Protein AF-A0A6G2PZI0-F1 (afdb_monomer_lite)

Radius of gyration: 20.33 Å; chains: 1; bounding box: 31×35×58 Å

Sequence (75 aa):
MAPSAMSRGQDNWISSLSEAQPVPYWLEDPGKPAPEPALTGSETCDLLVVGGGYSGLWTALIAKERDPQRDVVLL

Foldseek 3Di:
DDPCVVDDDPPVVVVVCVVPDPDPPLVVPPPRDDDDDDDPDDDDFPEEFEDPDPVRVVVQVVVCVVPVPGGYHYD

Secondary structure (DSSP, 8-state):
--GGGG-S---THHHHTTT--SS-HHHH-TTPPPPPPPP-S----SEEE---SHHHHHHHHHHHHH-TT--EEE-

pLDDT: mean 86.88, std 15.12, range [42.5, 98.75]

Structure (mmCIF, N/CA/C/O backbone):
data_AF-A0A6G2PZI0-F1
#
_entry.id   AF-A0A6G2PZI0-F1
#
loop_
_atom_site.group_PDB
_atom_site.id
_atom_site.type_symbol
_atom_site.label_atom_id
_atom_site.label_alt_id
_atom_site.label_comp_id
_atom_site.label_asym_id
_atom_site.label_entity_id
_atom_site.label_seq_id
_atom_site.pdbx_PDB_ins_code
_atom_site.Cartn_x
_atom_site.Cartn_y
_atom_site.Cartn_z
_atom_site.occupancy
_atom_site.B_iso_or_equiv
_atom_site.auth_seq_id
_atom_site.auth_comp_id
_atom_site.auth_asym_id
_atom_site.auth_atom_id
_atom_site.pdbx_PDB_model_num
ATOM 1 N N . MET A 1 1 ? -8.519 -23.328 -35.158 1.00 42.50 1 MET A N 1
ATOM 2 C CA . MET A 1 1 ? -8.842 -22.139 -35.982 1.00 42.50 1 MET A CA 1
ATOM 3 C C . MET A 1 1 ? -8.792 -20.929 -35.055 1.00 42.50 1 MET A C 1
ATOM 5 O O . MET A 1 1 ? -9.501 -20.972 -34.069 1.00 42.50 1 MET A O 1
ATOM 9 N N . ALA A 1 2 ? -7.949 -19.906 -35.206 1.00 43.19 2 ALA A N 1
ATOM 10 C CA . ALA A 1 2 ? -7.136 -19.477 -36.342 1.00 43.19 2 ALA A CA 1
ATOM 11 C C . ALA A 1 2 ? -5.722 -19.022 -35.882 1.00 43.19 2 ALA A C 1
ATOM 13 O O . ALA A 1 2 ? -5.613 -18.026 -35.175 1.00 43.19 2 ALA A O 1
ATOM 14 N N . PRO A 1 3 ? -4.639 -19.697 -36.318 1.00 50.97 3 PRO A N 1
ATOM 15 C CA . PRO A 1 3 ? -3.247 -19.245 -36.136 1.00 50.97 3 PRO A CA 1
ATOM 16 C C . PRO A 1 3 ? -2.884 -18.016 -36.996 1.00 50.97 3 PRO A C 1
ATOM 18 O O . PRO A 1 3 ? -1.803 -17.448 -36.883 1.00 50.97 3 PRO A O 1
ATOM 21 N N . SER A 1 4 ? -3.783 -17.611 -37.894 1.00 51.34 4 SER A N 1
ATOM 22 C CA . SER A 1 4 ? -3.516 -16.677 -38.990 1.00 51.34 4 SER A CA 1
ATOM 23 C C . SER A 1 4 ? -3.518 -15.196 -38.594 1.00 51.34 4 SER A C 1
ATOM 25 O O . SER A 1 4 ? -3.171 -14.361 -39.423 1.00 51.34 4 SER A O 1
ATOM 27 N N . ALA A 1 5 ? -3.877 -14.853 -37.352 1.00 53.84 5 ALA A N 1
ATOM 28 C CA . ALA A 1 5 ? -3.789 -13.476 -36.853 1.00 53.84 5 ALA A CA 1
ATOM 29 C C . ALA A 1 5 ? -2.358 -13.070 -36.442 1.00 53.84 5 ALA A C 1
ATOM 31 O O . ALA A 1 5 ? -2.104 -11.892 -36.228 1.00 53.84 5 ALA A O 1
ATOM 32 N N . MET A 1 6 ? -1.419 -14.023 -36.374 1.00 54.06 6 MET A N 1
ATOM 33 C CA . MET A 1 6 ? -0.002 -13.762 -36.078 1.00 54.06 6 MET A CA 1
ATOM 34 C C . MET A 1 6 ? 0.883 -13.666 -37.332 1.00 54.06 6 MET A C 1
ATOM 36 O O . MET A 1 6 ? 2.095 -13.529 -37.213 1.00 54.06 6 MET A O 1
ATOM 40 N N . SER A 1 7 ? 0.314 -13.762 -38.541 1.00 60.31 7 SER A N 1
ATOM 41 C CA . SER A 1 7 ? 1.090 -13.795 -39.790 1.00 60.31 7 SER A CA 1
ATOM 42 C C . SER A 1 7 ? 0.541 -12.834 -40.848 1.00 60.31 7 SER A C 1
ATOM 44 O O . SER A 1 7 ? 0.056 -13.233 -41.906 1.00 60.31 7 SER A O 1
ATOM 46 N N . ARG A 1 8 ? 0.625 -11.532 -40.565 1.00 55.75 8 ARG A N 1
ATOM 47 C CA . ARG A 1 8 ? 0.587 -10.479 -41.588 1.00 55.75 8 ARG A CA 1
ATOM 48 C C . ARG A 1 8 ? 1.661 -9.452 -41.253 1.00 55.75 8 ARG A C 1
ATOM 50 O O . ARG A 1 8 ? 1.524 -8.759 -40.261 1.00 55.75 8 ARG A O 1
ATOM 57 N N . GLY A 1 9 ? 2.701 -9.400 -42.088 1.00 54.81 9 GLY A N 1
ATOM 58 C CA . GLY A 1 9 ? 3.829 -8.479 -41.953 1.00 54.81 9 GLY A CA 1
ATOM 59 C C . GLY A 1 9 ? 4.828 -8.927 -40.889 1.00 54.81 9 GLY A C 1
ATOM 60 O O . GLY A 1 9 ? 4.464 -9.195 -39.751 1.00 54.81 9 GLY A O 1
ATOM 61 N N . GLN A 1 10 ? 6.111 -9.000 -41.237 1.00 58.56 10 GLN A N 1
ATOM 62 C CA . GLN A 1 10 ? 7.187 -8.900 -40.247 1.00 58.56 10 GLN A CA 1
ATOM 63 C C . GLN A 1 10 ? 7.189 -7.465 -39.701 1.00 58.56 10 GLN A C 1
ATOM 65 O O . GLN A 1 10 ? 8.100 -6.686 -39.960 1.00 58.56 10 GLN A O 1
ATOM 70 N N . ASP A 1 11 ? 6.128 -7.086 -38.995 1.00 59.94 11 ASP A N 1
ATOM 71 C CA . ASP A 1 11 ? 6.065 -5.813 -38.305 1.00 59.94 11 ASP A CA 1
ATOM 72 C C . ASP A 1 11 ? 6.968 -5.966 -37.093 1.00 59.94 11 ASP A C 1
ATOM 74 O O . ASP A 1 11 ? 6.663 -6.667 -36.128 1.00 59.94 11 ASP A O 1
ATOM 78 N N . ASN A 1 12 ? 8.151 -5.375 -37.197 1.00 72.06 12 ASN A N 1
ATOM 79 C CA . ASN A 1 12 ? 9.212 -5.447 -36.208 1.00 72.06 12 ASN A CA 1
ATOM 80 C C . ASN A 1 12 ? 8.878 -4.607 -34.954 1.00 72.06 12 ASN A C 1
ATOM 82 O O . ASN A 1 12 ? 9.722 -3.882 -34.437 1.00 72.06 12 ASN A O 1
ATOM 86 N N . TRP A 1 13 ? 7.635 -4.671 -34.465 1.00 80.19 13 TRP A N 1
ATOM 87 C CA . TRP A 1 13 ? 7.189 -3.976 -33.255 1.00 80.19 13 TRP A CA 1
ATOM 88 C C . TRP A 1 13 ? 7.957 -4.464 -32.024 1.00 80.19 13 TRP A C 1
ATOM 90 O O . TRP A 1 13 ? 8.181 -3.698 -31.093 1.00 80.19 13 TRP A O 1
ATOM 100 N N . ILE A 1 14 ? 8.438 -5.712 -32.052 1.00 82.62 14 ILE A N 1
ATOM 101 C CA . ILE A 1 14 ? 9.347 -6.247 -31.035 1.00 82.62 14 ILE A CA 1
ATOM 102 C C . ILE A 1 14 ? 10.637 -5.414 -30.981 1.00 82.62 14 ILE A C 1
ATOM 104 O O . ILE A 1 14 ? 11.076 -5.068 -29.889 1.00 82.62 14 ILE A O 1
ATOM 108 N N . SER A 1 15 ? 11.213 -5.013 -32.123 1.00 86.50 15 SER A N 1
ATOM 109 C CA . SER A 1 15 ? 12.353 -4.084 -32.124 1.00 86.50 15 SER A CA 1
ATOM 110 C C . SER A 1 15 ? 11.987 -2.691 -31.632 1.00 86.50 15 SER A C 1
ATOM 112 O O . SER A 1 15 ? 12.859 -2.015 -31.106 1.00 86.50 15 SER A O 1
ATOM 114 N N . SER A 1 16 ? 10.738 -2.241 -31.769 1.00 90.00 16 SER A N 1
ATOM 115 C CA . SER A 1 16 ? 10.303 -0.974 -31.164 1.00 90.00 16 SER A CA 1
ATOM 116 C C . SER A 1 16 ? 10.230 -1.041 -29.634 1.00 90.00 16 SER A C 1
ATOM 118 O O . SER A 1 16 ? 10.216 -0.003 -28.984 1.00 90.00 16 SER A O 1
ATOM 120 N N . LEU A 1 17 ? 10.203 -2.246 -29.057 1.00 89.44 17 LEU A N 1
ATOM 121 C CA . LEU A 1 17 ? 10.200 -2.490 -27.615 1.00 89.44 17 LEU A CA 1
ATOM 122 C C . LEU A 1 17 ? 11.546 -3.008 -27.094 1.00 89.44 17 LEU A C 1
ATOM 124 O O . LEU A 1 17 ? 11.623 -3.392 -25.932 1.00 89.44 17 LEU A O 1
ATOM 128 N N . SER A 1 18 ? 12.604 -3.040 -27.912 1.00 91.50 18 SER A N 1
ATOM 129 C CA . SER A 1 18 ? 13.887 -3.648 -27.518 1.00 91.50 18 SER A CA 1
ATOM 130 C C . SER A 1 18 ? 14.532 -2.988 -26.296 1.00 91.50 18 SER A C 1
ATOM 132 O O . SER A 1 18 ? 15.316 -3.624 -25.603 1.00 91.50 18 SER A O 1
ATOM 134 N N . GLU A 1 19 ? 14.198 -1.724 -26.043 1.00 90.25 19 GLU A N 1
ATOM 135 C CA . GLU A 1 19 ? 14.691 -0.919 -24.918 1.00 90.25 19 GLU A CA 1
ATOM 136 C C . GLU A 1 19 ? 13.733 -0.943 -23.711 1.00 90.25 19 GLU A C 1
ATOM 138 O O . GLU A 1 19 ? 14.032 -0.363 -22.668 1.00 90.25 19 GLU A O 1
ATOM 143 N N . ALA A 1 20 ? 12.561 -1.577 -23.833 1.00 90.94 20 ALA A N 1
ATOM 144 C CA . ALA A 1 20 ? 11.590 -1.624 -22.751 1.00 90.94 20 ALA A CA 1
ATOM 145 C C . ALA A 1 20 ? 12.119 -2.480 -21.593 1.00 90.94 20 ALA A C 1
ATOM 14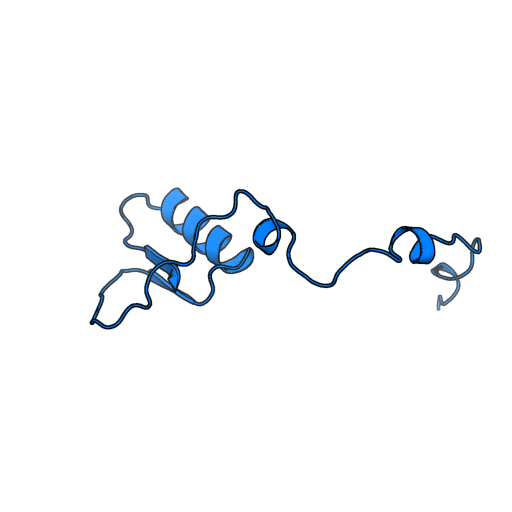7 O O . ALA A 1 20 ? 12.581 -3.605 -21.783 1.00 90.94 20 ALA A O 1
ATOM 148 N N . GLN A 1 21 ? 11.996 -1.959 -20.376 1.00 90.00 21 GLN A N 1
ATOM 149 C CA . GLN A 1 21 ? 12.375 -2.662 -19.156 1.00 90.00 21 GLN A CA 1
ATOM 150 C C . GLN A 1 21 ? 11.125 -3.206 -18.450 1.00 90.00 21 GLN A C 1
ATOM 152 O O . GLN A 1 21 ? 10.093 -2.528 -18.426 1.00 90.00 21 GLN A O 1
ATOM 157 N N . PRO A 1 22 ? 11.183 -4.400 -17.830 1.00 87.44 22 PRO A N 1
ATOM 158 C CA . PRO A 1 22 ? 10.071 -4.976 -17.075 1.00 87.44 22 PRO A CA 1
ATOM 159 C C . PRO A 1 22 ? 9.962 -4.354 -15.671 1.00 87.44 22 PRO A C 1
ATOM 161 O O . PRO A 1 22 ? 9.816 -5.059 -14.674 1.00 87.44 22 PRO A O 1
ATOM 164 N N . VAL A 1 23 ? 10.058 -3.027 -15.586 1.00 86.75 23 VAL A N 1
ATOM 165 C CA . VAL A 1 23 ? 9.957 -2.256 -14.345 1.00 86.75 23 VAL A CA 1
ATOM 166 C C . VAL A 1 23 ? 8.832 -1.229 -14.471 1.00 86.75 23 VAL A C 1
ATOM 168 O O . VAL A 1 23 ? 8.641 -0.647 -15.541 1.00 86.75 23 VAL A O 1
ATOM 171 N N . PRO A 1 24 ? 8.045 -0.996 -13.408 1.00 83.50 24 PRO A N 1
ATOM 172 C CA . PRO A 1 24 ? 7.039 0.051 -13.430 1.00 83.50 24 PRO A CA 1
ATOM 173 C C . PRO A 1 24 ? 7.679 1.425 -13.624 1.00 83.50 24 PRO A C 1
ATOM 175 O O . PRO A 1 24 ? 8.555 1.815 -12.855 1.00 83.50 24 PRO A O 1
ATOM 178 N N . TYR A 1 25 ? 7.178 2.180 -14.602 1.00 84.62 25 TYR A N 1
ATOM 179 C CA . TYR A 1 25 ? 7.674 3.516 -14.947 1.00 84.62 25 TYR A CA 1
ATOM 180 C C . TYR A 1 25 ? 7.829 4.445 -13.726 1.00 84.62 25 TYR A C 1
ATOM 182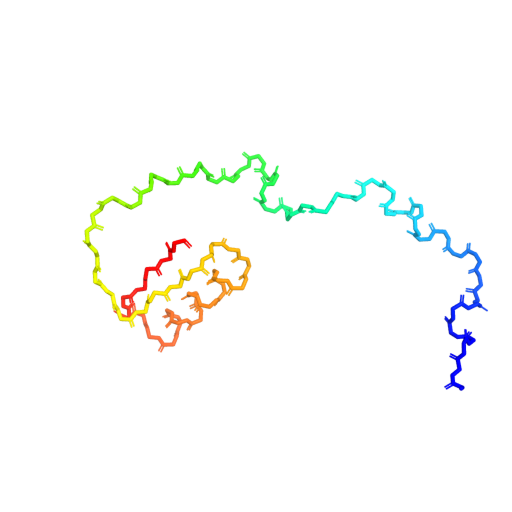 O O . TYR A 1 25 ? 8.859 5.088 -13.558 1.00 84.62 25 TYR A O 1
ATOM 190 N N . TRP A 1 26 ? 6.847 4.461 -12.818 1.00 81.69 26 TRP A N 1
ATOM 191 C CA . TRP A 1 26 ? 6.852 5.340 -11.638 1.00 81.69 26 TRP A CA 1
ATOM 192 C C . TRP A 1 26 ? 7.915 4.982 -10.585 1.00 81.69 26 TRP A C 1
ATOM 194 O O . TRP A 1 26 ? 8.163 5.768 -9.675 1.00 81.69 26 TRP A O 1
ATOM 204 N N . LEU A 1 27 ? 8.539 3.802 -10.672 1.00 83.94 27 LEU A N 1
ATOM 205 C CA . LEU A 1 27 ? 9.666 3.437 -9.810 1.00 83.94 27 LEU A CA 1
ATOM 206 C C . LEU A 1 27 ? 11.010 3.914 -10.365 1.00 83.94 27 LEU A C 1
ATOM 208 O O . LEU A 1 27 ? 11.986 3.917 -9.613 1.00 83.94 27 LEU A O 1
ATOM 212 N N . GLU A 1 28 ? 11.069 4.334 -11.626 1.00 86.62 28 GLU A N 1
ATOM 213 C CA . GLU A 1 28 ? 12.264 4.915 -12.251 1.00 86.62 28 GLU A CA 1
ATOM 214 C C . GLU A 1 28 ? 12.167 6.432 -12.441 1.00 86.62 28 GLU A C 1
ATOM 216 O O . GLU A 1 28 ? 13.159 7.067 -12.792 1.00 86.62 28 GLU A O 1
ATOM 221 N N . ASP A 1 29 ? 11.003 7.027 -12.168 1.00 86.50 29 ASP A N 1
ATOM 222 C CA . ASP A 1 29 ? 10.819 8.476 -12.192 1.00 86.50 29 ASP A CA 1
ATOM 223 C C . ASP A 1 29 ? 11.811 9.160 -11.221 1.00 86.50 29 ASP A C 1
ATOM 225 O O . ASP A 1 29 ? 11.768 8.887 -10.015 1.00 86.50 29 ASP A O 1
ATOM 229 N N . PRO A 1 30 ? 12.697 10.059 -11.699 1.00 88.00 30 PRO A N 1
ATOM 230 C CA . PRO A 1 30 ? 13.599 10.823 -10.837 1.00 88.00 30 PRO A CA 1
ATOM 231 C C . PRO A 1 30 ? 12.874 11.683 -9.792 1.00 88.00 30 PRO A C 1
ATOM 233 O O . PRO A 1 30 ? 13.469 12.048 -8.781 1.00 88.00 30 PRO A O 1
ATOM 236 N N . GLY A 1 31 ? 11.606 12.020 -10.037 1.00 89.69 31 GLY A N 1
ATOM 237 C CA . GLY A 1 31 ? 10.724 12.742 -9.127 1.00 89.69 31 GLY A CA 1
ATOM 238 C C . GLY A 1 31 ? 9.965 11.855 -8.138 1.00 89.69 31 GLY A C 1
ATOM 239 O O . GLY A 1 31 ? 9.168 12.385 -7.362 1.00 89.69 31 GLY A O 1
ATOM 240 N N . LYS A 1 32 ? 10.175 10.530 -8.136 1.00 87.62 32 LYS A N 1
ATOM 241 C CA . LYS A 1 32 ? 9.509 9.643 -7.174 1.00 87.62 32 LYS A CA 1
ATOM 242 C C . LYS A 1 32 ? 9.905 10.003 -5.732 1.00 87.62 32 LYS A C 1
ATOM 244 O O . LYS A 1 32 ? 11.070 10.327 -5.478 1.00 87.62 32 LYS A O 1
ATOM 249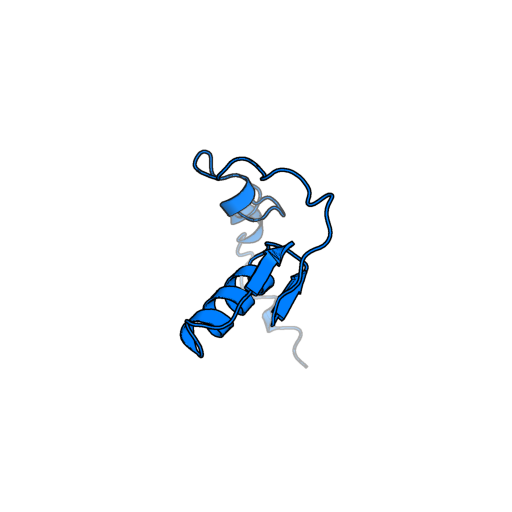 N N . PRO A 1 33 ? 8.977 9.909 -4.766 1.00 86.88 33 PRO A N 1
ATOM 250 C CA . PRO A 1 33 ? 9.312 10.127 -3.366 1.00 86.88 33 PRO A CA 1
ATOM 251 C C . PRO A 1 33 ? 10.311 9.074 -2.870 1.00 86.88 33 PRO A C 1
ATOM 253 O O . PRO A 1 33 ? 10.364 7.943 -3.367 1.00 86.88 33 PRO A O 1
ATOM 256 N N . ALA A 1 34 ? 11.101 9.448 -1.863 1.00 90.06 34 ALA A N 1
ATOM 257 C CA . ALA A 1 34 ? 11.898 8.478 -1.128 1.00 90.06 34 ALA A CA 1
ATOM 258 C C . ALA A 1 34 ? 10.967 7.468 -0.426 1.00 90.06 34 ALA A C 1
ATOM 260 O O . ALA A 1 34 ? 9.856 7.840 -0.042 1.00 90.06 34 ALA A O 1
ATOM 261 N N . PRO A 1 35 ? 11.394 6.206 -0.245 1.00 88.75 35 PRO A N 1
ATOM 262 C CA . PRO A 1 35 ? 10.645 5.263 0.572 1.00 88.75 35 PRO A CA 1
ATOM 263 C C . PRO A 1 35 ? 10.445 5.811 1.987 1.00 88.75 35 PRO A C 1
ATOM 265 O O . PRO A 1 35 ? 11.393 6.314 2.595 1.00 88.75 35 PRO A O 1
ATOM 268 N N . GLU A 1 36 ? 9.231 5.674 2.511 1.00 91.19 36 GLU A N 1
ATOM 269 C CA . GLU A 1 36 ? 8.946 5.968 3.914 1.00 91.19 36 GLU A CA 1
ATOM 270 C C . GLU A 1 36 ? 9.592 4.911 4.834 1.00 91.19 36 GLU A C 1
ATOM 272 O O . GLU A 1 36 ? 9.836 3.774 4.404 1.00 91.19 36 GLU A O 1
ATOM 277 N N . PRO A 1 37 ? 9.888 5.248 6.103 1.00 93.50 37 PRO A N 1
ATOM 278 C CA . PRO A 1 37 ? 10.360 4.276 7.080 1.00 93.50 37 PRO A CA 1
ATOM 279 C C . PRO A 1 37 ? 9.390 3.100 7.233 1.00 93.50 37 PRO A C 1
ATOM 281 O O . PRO A 1 37 ? 8.173 3.266 7.193 1.00 93.50 37 PRO A O 1
ATOM 284 N N . ALA A 1 38 ? 9.933 1.906 7.475 1.00 93.69 38 ALA A N 1
ATOM 285 C CA . ALA A 1 38 ? 9.110 0.740 7.767 1.00 93.69 38 ALA A CA 1
ATOM 286 C C . ALA A 1 38 ? 8.271 0.968 9.034 1.00 93.69 38 ALA A C 1
ATOM 288 O O . ALA A 1 38 ? 8.778 1.466 10.044 1.00 93.69 38 ALA A O 1
ATOM 289 N N . LEU A 1 39 ? 7.007 0.544 9.000 1.00 94.69 39 LEU A N 1
ATOM 290 C CA . LEU A 1 39 ? 6.151 0.552 10.178 1.00 94.69 39 LEU A CA 1
ATOM 291 C C . LEU A 1 39 ? 6.667 -0.476 11.197 1.00 94.69 39 LEU A C 1
ATOM 293 O O . LEU A 1 39 ? 6.691 -1.675 10.925 1.00 94.69 39 LEU A O 1
ATOM 297 N N . THR A 1 40 ? 7.092 -0.005 12.369 1.00 95.75 40 THR A N 1
ATOM 298 C CA . THR A 1 40 ? 7.633 -0.850 13.453 1.00 95.75 40 THR A CA 1
ATOM 299 C C . THR A 1 40 ? 6.703 -0.963 14.661 1.00 95.75 40 THR A C 1
ATOM 301 O O . THR A 1 40 ? 6.977 -1.742 15.574 1.00 95.75 40 THR A O 1
ATOM 304 N N . GLY A 1 41 ? 5.615 -0.191 14.675 1.00 94.56 41 GLY A N 1
ATOM 305 C CA . GLY A 1 41 ? 4.614 -0.167 15.735 1.00 94.56 41 GLY A CA 1
ATOM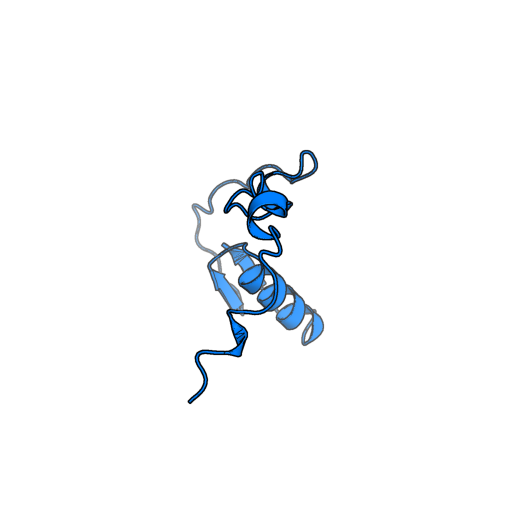 306 C C . GLY A 1 41 ? 3.314 -0.868 15.349 1.00 94.56 41 GLY A C 1
ATOM 307 O O . GLY A 1 41 ? 3.136 -1.333 14.224 1.00 94.56 41 GLY A O 1
ATOM 308 N N . SER A 1 42 ? 2.397 -0.923 16.310 1.00 96.06 42 SER A N 1
ATOM 309 C CA . SER A 1 42 ? 1.021 -1.345 16.061 1.00 96.06 42 SER A CA 1
ATOM 310 C C . SER A 1 42 ? 0.221 -0.186 15.483 1.00 96.06 42 SER A C 1
ATOM 312 O O . SER A 1 42 ? 0.287 0.914 16.022 1.00 96.06 42 SER A O 1
ATOM 314 N N . GLU A 1 43 ? -0.585 -0.464 14.462 1.00 96.56 43 GLU A N 1
ATOM 315 C CA . GLU A 1 43 ? -1.543 0.486 13.895 1.00 96.56 43 GLU A CA 1
ATOM 316 C C . GLU A 1 43 ? -2.919 -0.154 13.740 1.00 96.56 43 GLU A C 1
ATOM 318 O O . GLU A 1 43 ? -3.049 -1.369 13.561 1.00 96.56 43 GLU A O 1
ATOM 323 N N . THR A 1 44 ? -3.954 0.678 13.810 1.00 97.94 44 THR A N 1
ATOM 324 C CA . THR A 1 44 ? -5.351 0.285 13.599 1.00 97.94 44 THR A CA 1
ATOM 325 C C . THR A 1 44 ? -5.947 1.144 12.505 1.00 97.94 44 THR A C 1
ATOM 327 O O . THR A 1 44 ? -5.739 2.347 12.516 1.00 97.94 44 THR A O 1
ATOM 330 N N . CYS A 1 45 ? -6.709 0.539 11.603 1.00 98.19 45 CYS A N 1
ATOM 331 C CA . CYS A 1 45 ? -7.405 1.240 10.530 1.00 98.19 45 CYS A CA 1
ATOM 332 C C . CYS A 1 45 ? -8.685 0.487 10.160 1.00 98.19 45 CYS A C 1
ATOM 334 O O . CYS A 1 45 ? -8.853 -0.683 10.520 1.00 98.19 45 CYS A O 1
ATOM 336 N N . ASP A 1 46 ? -9.567 1.137 9.405 1.00 98.44 46 ASP A N 1
ATOM 337 C CA . ASP A 1 46 ? -10.756 0.485 8.853 1.00 98.44 46 ASP A CA 1
ATOM 338 C C . ASP A 1 46 ? -10.395 -0.434 7.675 1.00 98.44 46 ASP A C 1
ATOM 340 O O . ASP A 1 46 ? -11.049 -1.453 7.441 1.00 98.44 46 ASP A O 1
ATOM 344 N N . LEU A 1 47 ? -9.365 -0.056 6.906 1.00 98.44 47 LEU A N 1
ATOM 345 C CA . LEU A 1 47 ? -8.888 -0.792 5.741 1.00 98.44 47 LEU A CA 1
ATOM 346 C C . LEU A 1 47 ? -7.360 -0.776 5.654 1.00 98.44 47 LEU A C 1
ATOM 348 O O . LEU A 1 47 ? -6.747 0.270 5.452 1.00 98.44 47 LEU A O 1
ATOM 352 N N . LEU A 1 48 ? -6.772 -1.970 5.674 1.00 98.00 48 LEU A N 1
ATOM 353 C CA . LEU A 1 48 ? -5.376 -2.194 5.318 1.00 98.00 48 LEU A CA 1
ATOM 354 C C . LEU A 1 48 ? -5.262 -2.633 3.851 1.00 98.00 48 LEU A C 1
ATOM 356 O O . LEU A 1 48 ? -5.886 -3.614 3.441 1.00 98.00 48 LEU A O 1
ATOM 360 N N . VAL A 1 49 ? -4.417 -1.951 3.080 1.00 98.31 49 VAL A N 1
ATOM 361 C CA . VAL A 1 49 ? -4.012 -2.337 1.723 1.00 98.31 49 VAL A CA 1
ATOM 362 C C . VAL A 1 49 ? -2.548 -2.772 1.743 1.00 98.31 49 VAL A C 1
ATOM 364 O O . VAL A 1 49 ? -1.682 -2.019 2.177 1.00 98.31 49 VAL A O 1
ATOM 367 N N . VAL A 1 50 ? -2.266 -3.980 1.250 1.00 96.56 50 VAL A N 1
ATOM 368 C CA . VAL A 1 50 ? -0.901 -4.519 1.153 1.00 96.56 50 VAL A CA 1
ATOM 369 C C . VAL A 1 50 ? -0.395 -4.381 -0.283 1.00 96.56 50 VAL A C 1
ATOM 371 O O . VAL A 1 50 ? -0.935 -4.995 -1.204 1.00 96.56 50 VAL A O 1
ATOM 374 N N . GLY A 1 51 ? 0.659 -3.594 -0.457 1.00 92.75 51 GLY A N 1
ATOM 375 C CA . GLY A 1 51 ? 1.363 -3.298 -1.696 1.00 92.75 51 GLY A CA 1
ATOM 376 C C . GLY A 1 51 ? 1.063 -1.901 -2.245 1.00 92.75 51 GLY A C 1
ATOM 377 O O . GLY A 1 51 ? 0.023 -1.682 -2.861 1.00 92.75 51 GLY A O 1
ATOM 378 N N . GLY A 1 52 ? 2.035 -0.987 -2.177 1.00 91.00 52 GLY A N 1
ATOM 379 C CA . GLY A 1 52 ? 2.001 0.351 -2.800 1.00 91.00 52 GLY A CA 1
ATOM 380 C C . GLY A 1 52 ? 2.160 0.399 -4.331 1.00 91.00 52 GLY A C 1
ATOM 381 O O . GLY A 1 52 ? 2.679 1.374 -4.872 1.00 91.00 52 GLY A O 1
ATOM 382 N N . GLY A 1 53 ? 1.764 -0.657 -5.048 1.00 90.12 53 GLY A N 1
ATOM 383 C CA . GLY A 1 53 ? 1.732 -0.675 -6.516 1.00 90.12 53 GLY A CA 1
ATOM 384 C C . GLY A 1 53 ? 0.461 -0.032 -7.085 1.00 90.12 53 GLY A C 1
ATOM 385 O O . GLY A 1 53 ? 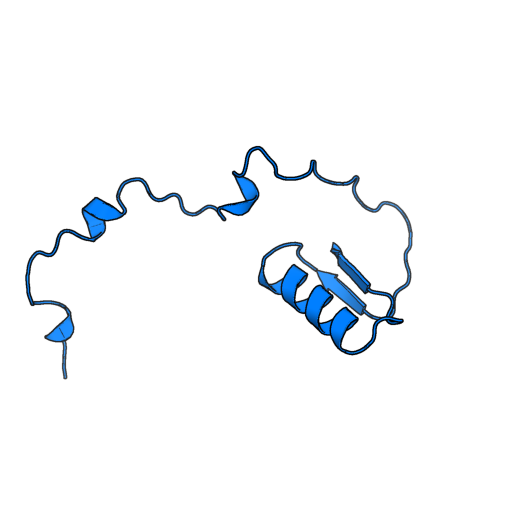-0.414 0.394 -6.335 1.00 90.12 53 GLY A O 1
ATOM 386 N N . TYR A 1 54 ? 0.312 -0.027 -8.416 1.00 91.00 54 TYR A N 1
ATOM 387 C CA . TYR A 1 54 ? -0.859 0.552 -9.100 1.00 91.00 54 TYR A CA 1
ATOM 388 C C . TYR A 1 54 ? -2.190 0.078 -8.507 1.00 91.00 54 TYR A C 1
ATOM 390 O O . TYR A 1 54 ? -3.014 0.892 -8.102 1.00 91.00 54 TYR A O 1
ATOM 398 N N . SER A 1 55 ? -2.378 -1.238 -8.389 1.00 94.38 55 SER A N 1
ATOM 399 C CA . SER A 1 55 ? -3.627 -1.800 -7.876 1.00 94.38 55 SER A CA 1
ATOM 400 C C . SER A 1 55 ? -3.901 -1.402 -6.424 1.00 94.38 55 SER A C 1
ATOM 402 O O . SER A 1 55 ? -5.049 -1.126 -6.081 1.00 94.38 55 SER A O 1
ATOM 404 N N . GLY A 1 56 ? -2.874 -1.346 -5.571 1.00 96.25 56 GLY A N 1
ATOM 405 C CA . GLY A 1 56 ? -3.033 -0.983 -4.161 1.00 96.25 56 GLY A CA 1
ATOM 406 C C . GLY A 1 56 ? -3.328 0.502 -3.970 1.00 96.25 56 GLY A C 1
ATOM 407 O O . GLY A 1 56 ? -4.301 0.851 -3.306 1.00 96.25 56 GLY A O 1
ATOM 408 N N . LEU A 1 57 ? -2.576 1.375 -4.644 1.00 94.44 57 LEU A N 1
ATOM 409 C CA . LEU A 1 57 ? -2.828 2.819 -4.647 1.00 94.44 57 LEU A CA 1
ATOM 410 C C . LEU A 1 57 ? -4.223 3.147 -5.188 1.00 94.44 57 LEU A C 1
ATOM 412 O O . LEU A 1 57 ? -4.951 3.930 -4.584 1.00 94.44 57 LEU A O 1
ATOM 416 N N . TRP A 1 58 ? -4.632 2.508 -6.287 1.00 97.25 58 TRP A N 1
ATOM 417 C CA . TRP A 1 58 ? -5.959 2.713 -6.866 1.00 97.25 58 TRP A CA 1
ATOM 418 C C . TRP A 1 58 ? -7.075 2.207 -5.946 1.00 97.25 58 TRP A C 1
ATOM 420 O O . TRP A 1 58 ? -8.125 2.836 -5.826 1.00 97.25 58 TRP A O 1
ATOM 430 N N . THR A 1 59 ? -6.834 1.101 -5.239 1.00 98.38 59 THR A N 1
ATOM 431 C CA . THR A 1 59 ? -7.758 0.591 -4.217 1.00 98.38 59 THR A CA 1
ATOM 432 C C . THR A 1 59 ? -7.911 1.583 -3.066 1.00 98.38 59 THR A C 1
ATOM 434 O O . THR A 1 59 ? -9.040 1.893 -2.684 1.00 98.38 59 THR A O 1
ATOM 437 N N . ALA A 1 60 ? -6.802 2.117 -2.544 1.00 98.38 60 ALA A N 1
ATOM 438 C CA . ALA A 1 60 ? -6.816 3.115 -1.478 1.00 98.38 60 ALA A CA 1
ATOM 439 C C . ALA A 1 60 ? -7.528 4.406 -1.918 1.00 98.38 60 ALA A C 1
ATOM 441 O O . ALA A 1 60 ? -8.385 4.911 -1.193 1.00 98.38 60 ALA A O 1
ATOM 442 N N . LEU A 1 61 ? -7.246 4.890 -3.134 1.00 98.25 61 LEU A N 1
ATOM 443 C CA . LEU A 1 61 ? -7.903 6.060 -3.718 1.00 98.25 61 LEU A CA 1
ATOM 444 C C . LEU A 1 61 ? -9.420 5.861 -3.800 1.00 98.25 61 LEU A C 1
ATOM 446 O O . LEU A 1 61 ? -10.165 6.654 -3.233 1.00 98.25 61 LEU A O 1
ATOM 450 N N . ILE A 1 62 ? -9.882 4.770 -4.420 1.00 98.62 62 ILE A N 1
ATOM 451 C CA . ILE A 1 62 ? -11.318 4.477 -4.540 1.00 98.62 62 ILE A CA 1
ATOM 452 C C . ILE A 1 62 ? -11.972 4.340 -3.157 1.00 98.62 62 ILE A C 1
ATOM 454 O O . ILE A 1 62 ? -13.121 4.751 -2.971 1.00 98.62 62 ILE A O 1
ATOM 458 N N . ALA A 1 63 ? -11.278 3.759 -2.173 1.00 98.62 63 ALA A N 1
ATOM 459 C CA . ALA A 1 63 ? -11.797 3.649 -0.813 1.00 98.62 63 ALA A CA 1
ATOM 460 C C . ALA A 1 63 ? -12.042 5.031 -0.187 1.00 98.62 63 ALA A C 1
ATOM 462 O O . ALA A 1 63 ? -13.115 5.246 0.381 1.00 98.62 63 ALA A O 1
ATOM 463 N N . LYS A 1 64 ? -11.095 5.965 -0.350 1.00 98.62 64 LYS A N 1
ATOM 464 C CA . LYS A 1 64 ? -11.213 7.353 0.120 1.00 98.62 64 LYS A CA 1
ATOM 465 C C . LYS A 1 64 ? -12.230 8.170 -0.680 1.00 98.62 64 LYS A C 1
ATOM 467 O O . LYS A 1 64 ? -12.927 8.987 -0.093 1.00 98.62 64 LYS A O 1
ATOM 472 N N . GLU A 1 65 ? -12.361 7.951 -1.986 1.00 98.69 65 GLU A N 1
ATOM 473 C CA . GLU A 1 65 ? -13.387 8.610 -2.808 1.00 98.69 65 GLU A CA 1
ATOM 474 C C . GLU A 1 65 ? -14.805 8.204 -2.384 1.00 98.69 65 GLU A C 1
ATOM 476 O O . GLU A 1 65 ? -15.707 9.039 -2.341 1.00 98.69 65 GLU A O 1
ATOM 481 N N . ARG A 1 66 ? -15.009 6.924 -2.048 1.00 98.62 66 ARG A N 1
ATOM 482 C CA . ARG A 1 66 ? -16.306 6.414 -1.572 1.00 98.62 66 ARG A CA 1
ATOM 483 C C . ARG A 1 66 ? -16.649 6.893 -0.166 1.00 98.62 66 ARG A C 1
ATOM 485 O O . ARG A 1 66 ? -17.822 7.097 0.130 1.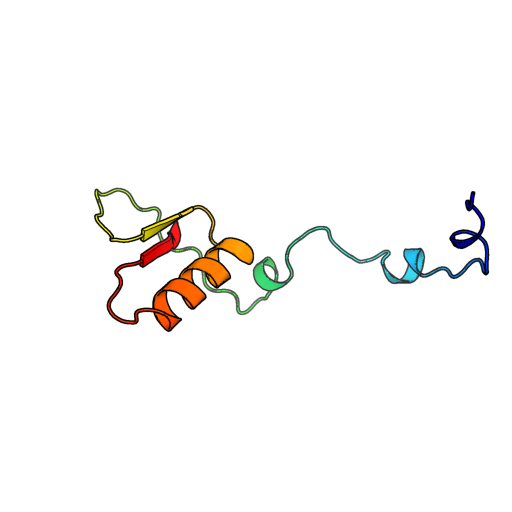00 98.62 66 ARG A O 1
ATOM 492 N N . ASP A 1 67 ? -15.649 7.001 0.699 1.00 98.75 67 ASP A N 1
ATOM 493 C CA . ASP A 1 67 ? -15.792 7.482 2.068 1.00 98.75 67 ASP A CA 1
ATOM 494 C C . ASP A 1 67 ? -14.525 8.242 2.492 1.00 98.75 67 ASP A C 1
ATOM 496 O O . ASP A 1 67 ? -13.533 7.627 2.902 1.00 98.75 67 ASP A O 1
ATOM 500 N N . PRO A 1 68 ? -14.550 9.584 2.427 1.00 98.44 68 PRO A N 1
ATOM 501 C CA . PRO A 1 68 ? -13.398 10.397 2.794 1.00 98.44 68 PRO A CA 1
ATOM 502 C C . PRO A 1 68 ? -12.992 10.277 4.264 1.00 98.44 68 PRO A C 1
ATOM 504 O O . PRO A 1 68 ? -11.857 10.625 4.594 1.00 98.44 68 PRO A O 1
ATOM 507 N N . GLN A 1 69 ? -13.879 9.806 5.147 1.00 98.50 69 GLN A N 1
ATOM 508 C CA . GLN A 1 69 ? -13.577 9.625 6.569 1.00 98.50 69 GLN A CA 1
ATOM 509 C C . GLN A 1 69 ? -12.941 8.269 6.875 1.00 98.50 69 GLN A C 1
ATOM 511 O O . GLN A 1 69 ? -12.349 8.130 7.939 1.00 98.50 69 GLN A O 1
ATOM 516 N N . ARG A 1 70 ? -12.997 7.302 5.950 1.00 98.56 70 ARG A N 1
ATOM 517 C CA . ARG A 1 70 ? -12.411 5.975 6.158 1.00 98.56 70 ARG A CA 1
ATOM 518 C C . ARG A 1 70 ? -10.920 6.066 6.438 1.00 98.56 70 ARG A C 1
ATOM 520 O O . ARG A 1 70 ? -10.194 6.690 5.655 1.00 98.56 70 ARG A O 1
ATOM 527 N N . ASP A 1 71 ? -10.477 5.419 7.505 1.00 98.56 71 ASP A N 1
ATOM 528 C CA . ASP A 1 71 ? -9.062 5.308 7.816 1.00 98.56 71 ASP A CA 1
ATOM 529 C C . ASP A 1 71 ? -8.433 4.179 6.990 1.00 98.56 71 ASP A C 1
ATOM 531 O O . ASP A 1 71 ? -8.863 3.023 7.050 1.00 98.56 71 ASP A O 1
ATOM 535 N N . VAL A 1 72 ? -7.454 4.530 6.157 1.00 98.38 72 VAL A N 1
ATOM 536 C CA . VAL A 1 72 ? -6.837 3.620 5.188 1.00 98.38 72 VAL A CA 1
ATOM 537 C C . VAL A 1 72 ? -5.333 3.626 5.400 1.00 98.38 72 VAL A C 1
ATOM 539 O O . VAL A 1 72 ? -4.683 4.649 5.193 1.00 98.38 72 VAL A O 1
ATOM 542 N N . VAL A 1 73 ? -4.784 2.460 5.732 1.00 97.50 73 VAL A N 1
ATOM 543 C CA . VAL A 1 73 ? -3.337 2.235 5.813 1.00 97.50 73 VAL A CA 1
ATOM 544 C C . VAL A 1 73 ? -2.881 1.478 4.570 1.00 97.50 73 VAL A C 1
ATOM 546 O O . VAL A 1 73 ? -3.494 0.487 4.170 1.00 97.50 73 VAL A O 1
ATOM 549 N N . LEU A 1 74 ? -1.796 1.946 3.956 1.00 95.75 74 LEU A N 1
ATOM 550 C CA . LEU A 1 74 ? -1.126 1.315 2.820 1.00 95.75 74 LEU A CA 1
ATOM 551 C C . LEU A 1 74 ? 0.278 0.892 3.258 1.00 95.75 74 LEU A C 1
ATOM 553 O O . LEU A 1 74 ? 1.030 1.735 3.745 1.00 95.75 74 LEU A O 1
ATOM 557 N N . LEU A 1 75 ? 0.619 -0.385 3.071 1.00 93.69 75 LEU A N 1
ATOM 558 C CA . LEU A 1 75 ? 1.941 -0.955 3.372 1.00 93.69 75 LEU A CA 1
ATOM 559 C C . LEU A 1 75 ? 2.638 -1.474 2.115 1.00 93.69 75 LEU A C 1
ATOM 561 O O . LEU A 1 75 ? 1.928 -1.944 1.201 1.00 93.69 75 LEU A O 1
#